Protein AF-A0A973D9Y8-F1 (afdb_monomer_lite)

pLDDT: mean 79.48, std 11.74, range [51.31, 90.44]

Structure (mmCIF, N/CA/C/O backbone):
data_AF-A0A973D9Y8-F1
#
_entry.id   AF-A0A973D9Y8-F1
#
loop_
_atom_site.group_PDB
_atom_site.id
_atom_site.type_symbol
_atom_site.label_atom_id
_atom_site.label_alt_id
_atom_site.label_comp_id
_atom_site.label_asym_id
_atom_site.label_entity_id
_atom_site.label_seq_id
_atom_site.pdbx_PDB_ins_code
_atom_site.Cartn_x
_atom_site.Cartn_y
_atom_site.Cartn_z
_atom_site.occupancy
_atom_site.B_iso_or_equiv
_atom_site.auth_seq_id
_atom_site.auth_comp_id
_atom_site.auth_asym_id
_atom_site.auth_atom_id
_atom_site.pdbx_PDB_model_num
ATOM 1 N N . MET A 1 1 ? 16.148 1.231 -0.078 1.00 51.91 1 MET A N 1
ATOM 2 C CA . MET A 1 1 ? 15.045 1.792 -0.895 1.00 51.91 1 MET A CA 1
ATOM 3 C C . MET A 1 1 ? 14.053 2.484 0.030 1.00 51.91 1 MET A C 1
ATOM 5 O O . MET A 1 1 ? 13.280 1.811 0.692 1.00 51.91 1 MET A O 1
ATOM 9 N N . VAL A 1 2 ? 14.075 3.816 0.103 1.00 51.44 2 VAL A N 1
ATOM 10 C CA . VAL A 1 2 ? 13.238 4.608 1.035 1.00 51.44 2 VAL A CA 1
ATOM 11 C C . VAL A 1 2 ? 11.726 4.440 0.772 1.00 51.44 2 VAL A C 1
ATOM 13 O O . VAL A 1 2 ? 10.900 4.701 1.645 1.00 51.44 2 VAL A O 1
ATOM 16 N N . THR A 1 3 ? 11.344 3.981 -0.423 1.00 64.81 3 THR A N 1
ATOM 17 C CA . THR A 1 3 ? 9.943 3.785 -0.819 1.00 64.81 3 THR A CA 1
ATOM 18 C C . THR A 1 3 ? 9.307 2.567 -0.153 1.00 64.81 3 THR A C 1
ATOM 20 O O . THR A 1 3 ? 8.195 2.678 0.356 1.00 64.81 3 THR A O 1
ATOM 23 N N . SER A 1 4 ? 10.008 1.431 -0.101 1.00 74.88 4 SER A N 1
ATOM 24 C CA . SER A 1 4 ? 9.445 0.176 0.412 1.00 74.88 4 SER A CA 1
ATOM 25 C C . SER A 1 4 ? 9.126 0.266 1.903 1.00 74.88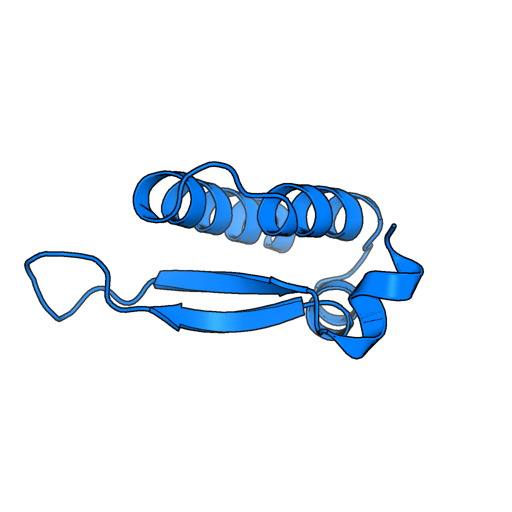 4 SER A C 1
ATOM 27 O O . SER A 1 4 ? 8.041 -0.120 2.316 1.00 74.88 4 SER A O 1
ATOM 29 N N . GLU A 1 5 ? 9.997 0.885 2.703 1.00 80.56 5 GLU A N 1
ATOM 30 C CA . GLU A 1 5 ? 9.757 1.088 4.140 1.00 80.56 5 GLU A CA 1
ATOM 31 C C . GLU A 1 5 ? 8.542 1.983 4.424 1.00 80.56 5 GLU A C 1
ATOM 33 O O . GLU A 1 5 ? 7.763 1.709 5.337 1.00 80.56 5 GLU A O 1
ATOM 38 N N . LYS A 1 6 ? 8.341 3.048 3.635 1.00 82.75 6 LYS A N 1
ATOM 39 C CA . LYS A 1 6 ? 7.174 3.934 3.781 1.00 82.75 6 LYS A CA 1
ATOM 40 C C . LYS A 1 6 ? 5.871 3.230 3.406 1.00 82.75 6 LYS A C 1
ATOM 42 O O . LYS A 1 6 ? 4.856 3.456 4.061 1.00 82.75 6 LYS A O 1
ATOM 47 N N . VAL A 1 7 ? 5.900 2.398 2.365 1.00 84.88 7 VAL A N 1
ATOM 48 C CA . VAL A 1 7 ? 4.743 1.596 1.949 1.00 84.88 7 VAL A CA 1
ATOM 49 C C . VAL A 1 7 ? 4.425 0.539 3.004 1.00 84.88 7 VAL A C 1
ATOM 51 O O . VAL A 1 7 ? 3.267 0.422 3.384 1.00 84.88 7 VAL A O 1
ATOM 54 N N . LEU A 1 8 ? 5.430 -0.158 3.542 1.00 86.69 8 LEU A N 1
ATOM 55 C CA . LEU A 1 8 ? 5.239 -1.147 4.609 1.00 86.69 8 LEU A CA 1
ATOM 56 C C . LEU A 1 8 ? 4.606 -0.523 5.860 1.00 86.69 8 LEU A C 1
ATOM 58 O O . LEU A 1 8 ? 3.591 -1.022 6.327 1.00 86.69 8 LEU A O 1
ATOM 62 N N . LYS A 1 9 ? 5.107 0.630 6.327 1.00 87.38 9 LYS A N 1
ATOM 63 C CA . LYS A 1 9 ? 4.497 1.349 7.463 1.00 87.38 9 LYS A CA 1
ATOM 64 C C . LYS A 1 9 ? 3.039 1.729 7.215 1.00 87.38 9 LYS A C 1
ATOM 66 O O . LYS A 1 9 ? 2.223 1.697 8.129 1.00 87.38 9 LYS A O 1
ATOM 71 N N . ALA A 1 10 ? 2.711 2.134 5.993 1.00 86.94 10 ALA A N 1
ATOM 72 C CA . ALA A 1 10 ? 1.343 2.481 5.641 1.00 86.94 10 ALA A CA 1
ATOM 73 C C . ALA A 1 10 ? 0.442 1.239 5.519 1.00 86.94 10 ALA A C 1
ATOM 75 O O . ALA A 1 10 ? -0.713 1.296 5.934 1.00 86.94 10 ALA A O 1
ATOM 76 N N . LEU A 1 11 ? 0.979 0.111 5.040 1.00 89.06 11 LEU A N 1
ATOM 77 C CA . LEU A 1 11 ? 0.289 -1.178 5.075 1.00 89.06 11 LEU A CA 1
ATOM 78 C C . LEU A 1 11 ? 0.038 -1.645 6.510 1.00 89.06 11 LEU A C 1
ATOM 80 O O . LEU A 1 11 ? -1.042 -2.148 6.772 1.00 89.06 11 LEU A O 1
ATOM 84 N N . ASP A 1 12 ? 0.964 -1.436 7.447 1.00 90.06 12 ASP A N 1
ATOM 85 C CA . ASP A 1 12 ? 0.743 -1.790 8.856 1.00 90.06 12 ASP A CA 1
ATOM 86 C C . ASP A 1 12 ? -0.429 -1.009 9.467 1.00 90.06 12 ASP A C 1
ATOM 88 O O . ASP A 1 12 ? -1.211 -1.561 10.237 1.00 90.06 12 ASP A O 1
ATOM 92 N N . ILE A 1 13 ? -0.581 0.271 9.106 1.00 87.94 13 ILE A N 1
ATOM 93 C CA . ILE A 1 13 ? -1.745 1.077 9.506 1.00 87.94 13 ILE A CA 1
ATOM 94 C C . ILE A 1 13 ? -3.011 0.514 8.861 1.00 87.94 13 ILE A C 1
ATOM 96 O O . ILE A 1 13 ? -4.002 0.295 9.548 1.00 87.94 13 ILE A O 1
ATOM 100 N N . GLN A 1 14 ? -2.969 0.218 7.563 1.00 88.88 14 GLN A N 1
ATOM 101 C CA . GLN A 1 14 ? -4.105 -0.370 6.859 1.00 88.88 14 GLN A CA 1
ATOM 102 C C . GLN A 1 14 ? -4.521 -1.729 7.453 1.00 88.88 14 GLN A C 1
ATOM 104 O O . GLN A 1 14 ? -5.710 -1.965 7.622 1.00 88.88 14 GLN A O 1
ATOM 109 N N . ILE A 1 15 ? -3.573 -2.589 7.849 1.00 90.44 15 ILE A N 1
ATOM 110 C CA . ILE A 1 15 ? -3.847 -3.867 8.531 1.00 90.44 15 ILE A CA 1
ATOM 111 C C . ILE A 1 15 ? -4.539 -3.635 9.878 1.00 90.44 15 ILE A C 1
ATOM 113 O O . ILE A 1 15 ? -5.428 -4.399 10.241 1.00 90.44 15 ILE A O 1
ATOM 117 N N . LYS A 1 16 ? -4.152 -2.596 10.628 1.00 87.62 16 LYS A N 1
ATOM 118 C CA . LYS A 1 16 ? -4.798 -2.270 11.908 1.00 87.62 16 LYS A CA 1
ATOM 119 C C . LYS A 1 16 ? -6.251 -1.820 11.739 1.00 87.62 16 LYS A C 1
ATOM 121 O O . LYS A 1 16 ? -7.062 -2.133 12.601 1.00 87.62 16 LYS A O 1
ATOM 126 N N . GLU A 1 17 ? -6.563 -1.114 10.653 1.00 85.75 17 GLU A N 1
ATOM 127 C CA . GLU A 1 17 ? -7.901 -0.558 10.400 1.00 85.75 17 GLU A CA 1
ATOM 128 C C . GLU A 1 17 ? -8.833 -1.531 9.648 1.00 85.75 17 GLU A C 1
ATOM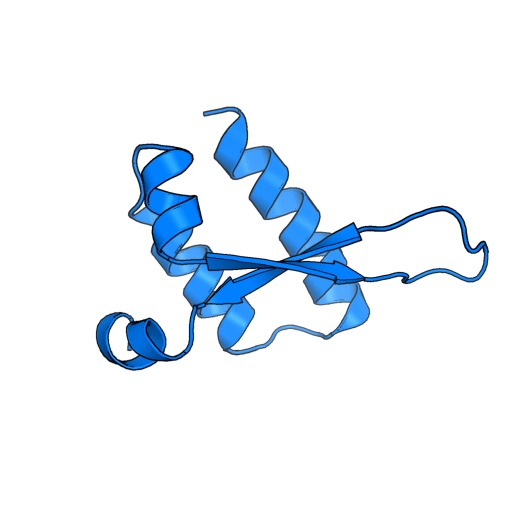 130 O O . GLU A 1 17 ? -10.010 -1.634 9.981 1.00 85.75 17 GLU A O 1
ATOM 135 N N . GLU A 1 18 ? -8.335 -2.252 8.636 1.00 84.88 18 GLU A N 1
ATOM 136 C CA . GLU A 1 18 ? -9.132 -3.152 7.775 1.00 84.88 18 GLU A CA 1
ATOM 137 C C . GLU A 1 18 ? -8.959 -4.644 8.107 1.00 84.88 18 GLU A C 1
ATOM 139 O O . GLU A 1 18 ? -9.716 -5.479 7.610 1.00 84.88 18 GLU A O 1
ATOM 144 N N . GLY A 1 19 ? -7.960 -5.000 8.919 1.00 85.50 19 GLY A N 1
ATOM 145 C CA . GLY A 1 19 ? -7.502 -6.380 9.081 1.00 85.50 19 GLY A CA 1
ATOM 146 C C . GLY A 1 19 ? -6.591 -6.842 7.937 1.00 85.50 19 GLY A C 1
ATOM 147 O O . GLY A 1 19 ? -6.352 -6.135 6.956 1.00 85.50 19 GLY A O 1
ATOM 148 N N . GLU A 1 20 ? -6.043 -8.056 8.049 1.00 85.75 20 GLU A N 1
ATOM 149 C CA . GLU A 1 20 ? -5.204 -8.618 6.986 1.00 85.75 20 GLU A CA 1
ATOM 150 C C . GLU A 1 20 ? -6.064 -9.169 5.840 1.00 85.75 20 GLU A 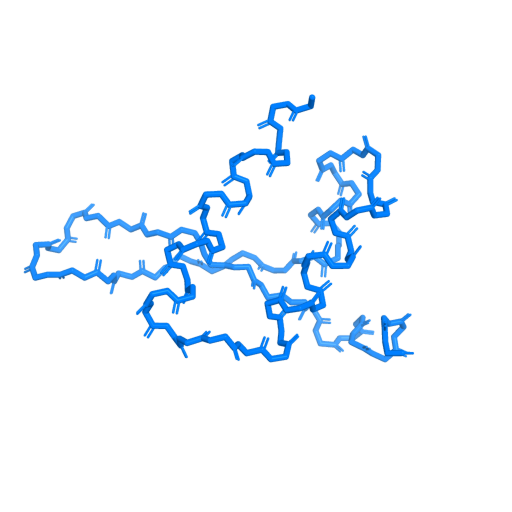C 1
ATOM 152 O O . GLU A 1 20 ? -6.599 -10.276 5.904 1.00 85.75 20 GLU A O 1
ATOM 157 N N . THR A 1 21 ? -6.183 -8.380 4.773 1.00 88.19 21 THR A N 1
ATOM 158 C CA . THR A 1 21 ? -6.955 -8.723 3.573 1.00 88.19 21 THR A CA 1
ATOM 159 C C . THR A 1 21 ? -6.084 -9.334 2.472 1.00 88.19 21 THR A C 1
ATOM 161 O O . THR A 1 21 ? -4.862 -9.169 2.432 1.00 88.19 21 THR A O 1
ATOM 164 N N . GLU A 1 22 ? -6.717 -10.016 1.515 1.00 85.38 22 GLU A N 1
ATOM 165 C CA . GLU A 1 22 ? -6.041 -10.542 0.322 1.00 85.38 22 GLU A CA 1
ATOM 166 C C . GLU A 1 22 ? -5.346 -9.433 -0.482 1.00 85.38 22 GLU A C 1
ATOM 168 O O . GLU A 1 22 ? -4.211 -9.597 -0.928 1.00 85.38 22 GLU A O 1
ATOM 173 N N . ASN A 1 23 ? -5.971 -8.257 -0.580 1.00 87.19 23 ASN A N 1
ATOM 174 C CA . ASN A 1 23 ? -5.379 -7.098 -1.239 1.00 87.19 23 ASN A CA 1
ATOM 175 C C . ASN A 1 23 ? -4.037 -6.695 -0.606 1.00 87.19 23 ASN A C 1
ATOM 177 O O . ASN A 1 23 ? -3.078 -6.433 -1.327 1.00 87.19 23 ASN A O 1
ATOM 181 N N . ILE A 1 24 ? -3.931 -6.704 0.725 1.00 88.88 24 ILE A N 1
ATOM 182 C CA . ILE A 1 24 ? -2.681 -6.375 1.427 1.00 88.88 24 ILE A CA 1
ATOM 183 C C . ILE A 1 24 ? -1.584 -7.391 1.090 1.00 88.88 24 ILE A C 1
ATOM 185 O O . ILE A 1 24 ? -0.436 -7.004 0.854 1.00 88.88 24 ILE A O 1
ATOM 189 N N . ARG A 1 25 ? -1.927 -8.683 0.993 1.00 88.44 25 ARG A N 1
ATOM 190 C CA . ARG A 1 25 ? -0.980 -9.729 0.567 1.00 88.44 25 ARG A CA 1
ATOM 191 C C . ARG A 1 25 ? -0.495 -9.499 -0.863 1.00 88.44 25 ARG A C 1
ATOM 193 O O . ARG A 1 25 ? 0.707 -9.578 -1.115 1.00 88.44 25 ARG A O 1
ATOM 200 N N . LEU A 1 26 ? -1.400 -9.157 -1.779 1.00 86.81 26 LEU A N 1
ATOM 201 C CA . LEU A 1 26 ? -1.050 -8.849 -3.167 1.00 86.81 26 LEU A CA 1
ATOM 202 C C . LEU A 1 26 ? -0.158 -7.603 -3.264 1.00 86.81 26 LEU A C 1
ATOM 204 O O . LEU A 1 26 ? 0.833 -7.623 -3.990 1.00 86.81 26 LEU A O 1
ATOM 208 N N . VAL A 1 27 ? -0.440 -6.549 -2.490 1.00 88.56 27 VAL A N 1
ATOM 2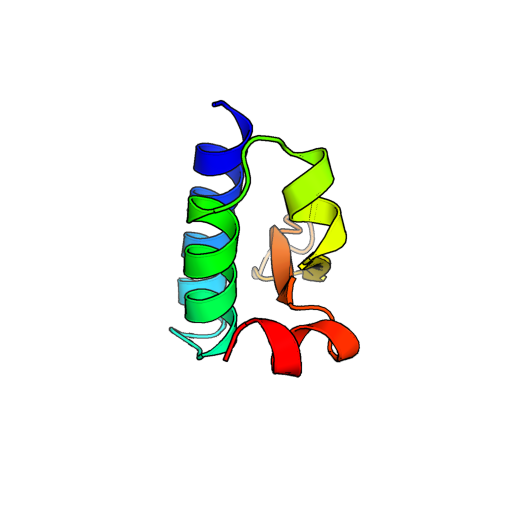09 C CA . VAL A 1 27 ? 0.411 -5.348 -2.442 1.00 88.56 27 VAL A CA 1
ATOM 210 C C . VAL A 1 27 ? 1.810 -5.682 -1.918 1.00 88.56 27 VAL A C 1
ATOM 212 O O . VAL A 1 27 ? 2.789 -5.234 -2.512 1.00 88.56 27 VAL A O 1
ATOM 215 N N . LYS A 1 28 ? 1.932 -6.508 -0.866 1.00 87.81 28 LYS A N 1
ATOM 216 C CA . LYS A 1 28 ? 3.234 -6.992 -0.365 1.00 87.81 28 LYS A CA 1
ATOM 217 C C . LYS A 1 28 ? 3.995 -7.782 -1.444 1.00 87.81 28 LYS A C 1
ATOM 219 O O . LYS A 1 28 ? 5.184 -7.534 -1.644 1.00 87.81 28 LYS A O 1
ATOM 224 N N . LYS A 1 29 ? 3.313 -8.677 -2.174 1.00 86.62 29 LYS A N 1
ATOM 225 C CA . LYS A 1 29 ? 3.892 -9.456 -3.287 1.00 86.62 29 LYS A CA 1
ATOM 226 C C . LYS A 1 29 ? 4.416 -8.527 -4.384 1.00 86.62 29 LYS A C 1
ATOM 228 O O . LYS A 1 29 ? 5.600 -8.578 -4.704 1.00 86.62 29 LYS A O 1
ATOM 233 N N . VAL A 1 30 ? 3.589 -7.610 -4.885 1.00 86.62 30 VAL A N 1
ATOM 234 C CA . VAL A 1 30 ? 3.987 -6.629 -5.912 1.00 86.62 30 VAL A CA 1
ATOM 235 C C . VAL A 1 30 ? 5.152 -5.760 -5.440 1.00 86.62 30 VAL A C 1
ATOM 237 O O . VAL A 1 30 ? 6.116 -5.582 -6.179 1.00 86.62 30 VAL A O 1
ATOM 240 N N . LEU A 1 31 ? 5.120 -5.282 -4.193 1.00 87.00 31 LEU A N 1
ATOM 241 C CA . LEU A 1 31 ? 6.192 -4.460 -3.632 1.00 87.00 31 LEU A CA 1
ATOM 242 C C . LEU A 1 31 ? 7.550 -5.178 -3.643 1.00 87.00 31 LEU A C 1
ATOM 244 O O . LEU A 1 31 ? 8.564 -4.529 -3.883 1.00 87.00 31 LEU A O 1
ATOM 248 N N . SER A 1 32 ? 7.575 -6.497 -3.419 1.00 85.06 32 SER A N 1
ATOM 249 C CA . SER A 1 32 ? 8.810 -7.295 -3.480 1.00 85.06 32 SER A CA 1
ATOM 250 C C . SER A 1 32 ? 9.365 -7.477 -4.899 1.00 85.06 32 SER A C 1
ATOM 252 O O . SER A 1 32 ? 10.563 -7.697 -5.063 1.00 85.06 32 SER A O 1
ATOM 254 N N . HIS A 1 33 ? 8.517 -7.349 -5.924 1.00 83.62 33 HIS A N 1
ATOM 255 C CA . HIS A 1 33 ? 8.902 -7.488 -7.329 1.00 83.62 33 HIS A CA 1
ATOM 256 C C . HIS A 1 33 ? 9.249 -6.153 -8.006 1.00 83.62 33 HIS A C 1
ATOM 258 O O . HIS A 1 33 ? 9.931 -6.152 -9.032 1.00 83.62 33 HIS A O 1
ATOM 264 N N . CYS A 1 34 ? 8.815 -5.018 -7.452 1.00 83.31 34 CYS A N 1
ATOM 265 C CA . CYS A 1 34 ? 9.103 -3.696 -8.008 1.00 83.31 34 CYS A CA 1
ATOM 266 C C . CYS A 1 34 ? 10.496 -3.188 -7.605 1.00 83.31 34 CYS A C 1
ATOM 268 O O . CYS A 1 34 ? 10.853 -3.147 -6.427 1.00 83.31 34 CYS A O 1
ATOM 270 N N . LYS A 1 35 ? 11.267 -2.708 -8.587 1.00 80.44 35 LYS A N 1
ATOM 271 C CA . LYS A 1 35 ? 12.595 -2.105 -8.386 1.00 80.44 35 LYS A CA 1
ATOM 272 C C . LYS A 1 35 ? 12.530 -0.593 -8.213 1.00 80.44 35 LYS A C 1
ATOM 274 O O . LYS A 1 35 ? 13.470 0.015 -7.706 1.00 80.44 35 LYS A O 1
ATOM 279 N N . THR A 1 36 ? 11.440 0.039 -8.635 1.00 82.38 36 THR A N 1
ATOM 280 C CA . THR A 1 36 ? 11.273 1.489 -8.509 1.00 82.38 36 THR A CA 1
ATOM 281 C C . THR A 1 36 ? 9.920 1.863 -7.920 1.00 82.38 36 THR A C 1
ATOM 283 O O . THR A 1 36 ? 8.940 1.123 -8.001 1.00 82.38 36 THR A O 1
ATOM 286 N N . ALA A 1 37 ? 9.856 3.063 -7.335 1.00 81.56 37 ALA A N 1
ATOM 287 C CA . ALA A 1 37 ? 8.598 3.632 -6.859 1.00 81.56 37 ALA A CA 1
ATOM 288 C C . ALA A 1 37 ? 7.579 3.789 -7.997 1.00 81.56 37 ALA A C 1
ATOM 290 O O . ALA A 1 37 ? 6.388 3.581 -7.790 1.00 81.56 37 ALA A O 1
ATOM 291 N N . ASN A 1 38 ? 8.053 4.141 -9.193 1.00 83.75 38 ASN A N 1
ATOM 292 C CA . ASN A 1 38 ? 7.196 4.374 -10.347 1.00 83.75 38 ASN A CA 1
ATOM 293 C C . ASN A 1 38 ? 6.547 3.075 -10.844 1.00 83.75 38 ASN A C 1
ATOM 295 O O . ASN A 1 38 ? 5.347 3.048 -11.095 1.00 83.75 38 ASN A O 1
ATOM 299 N N . GLU A 1 39 ? 7.316 1.983 -10.903 1.00 84.00 39 GLU A N 1
ATOM 300 C CA . GLU A 1 39 ? 6.779 0.649 -11.195 1.00 84.00 39 GLU A CA 1
ATOM 301 C C . GLU A 1 39 ? 5.682 0.276 -10.204 1.00 84.00 39 GLU A C 1
ATOM 303 O O . GLU A 1 39 ? 4.580 -0.062 -10.619 1.00 84.00 39 GLU A O 1
ATOM 308 N N . PHE A 1 40 ? 5.939 0.420 -8.903 1.00 85.50 40 PHE A N 1
ATOM 309 C CA . PHE A 1 40 ? 4.954 0.102 -7.873 1.00 85.50 40 PHE A CA 1
ATOM 310 C C . PHE A 1 40 ? 3.650 0.896 -8.050 1.00 85.50 40 PHE A C 1
ATOM 312 O O . PHE A 1 40 ? 2.567 0.311 -8.062 1.00 85.50 40 PHE A O 1
ATOM 319 N N . MET A 1 41 ? 3.745 2.210 -8.278 1.00 85.44 41 MET A N 1
ATOM 320 C CA . MET A 1 41 ? 2.592 3.094 -8.503 1.00 85.44 41 MET A CA 1
ATOM 321 C C . MET A 1 41 ? 1.798 2.765 -9.780 1.00 85.44 41 MET A C 1
ATOM 323 O O . MET A 1 41 ? 0.618 3.110 -9.884 1.00 85.44 41 MET A O 1
ATOM 327 N N . ASN A 1 42 ? 2.397 2.062 -10.745 1.00 86.12 42 ASN A N 1
ATOM 328 C CA . ASN A 1 42 ? 1.654 1.557 -11.897 1.00 86.12 42 ASN A CA 1
ATOM 329 C C . ASN A 1 42 ? 0.714 0.409 -11.513 1.00 86.12 42 ASN A C 1
ATOM 331 O O . ASN A 1 42 ? -0.378 0.334 -12.079 1.00 86.12 42 ASN A O 1
ATOM 335 N N . PHE A 1 43 ? 1.076 -0.412 -10.523 1.00 85.25 43 PHE A N 1
ATOM 336 C CA . PHE A 1 43 ? 0.272 -1.553 -10.074 1.00 85.25 43 PHE A CA 1
ATOM 337 C C . PHE A 1 43 ? -0.780 -1.203 -9.022 1.00 85.25 43 PHE A C 1
ATOM 339 O O . PHE A 1 43 ? -1.847 -1.822 -8.972 1.00 85.25 43 PHE A O 1
ATOM 346 N N . VAL A 1 44 ? -0.496 -0.202 -8.189 1.00 89.06 44 VAL A N 1
ATOM 347 C CA . VAL A 1 44 ? -1.370 0.174 -7.076 1.00 89.06 44 VAL A CA 1
ATOM 348 C C . VAL A 1 44 ? -2.165 1.443 -7.356 1.00 89.06 44 VAL A C 1
ATOM 350 O O . VAL A 1 44 ? -1.721 2.379 -8.016 1.00 89.06 44 VAL A O 1
ATOM 353 N N . A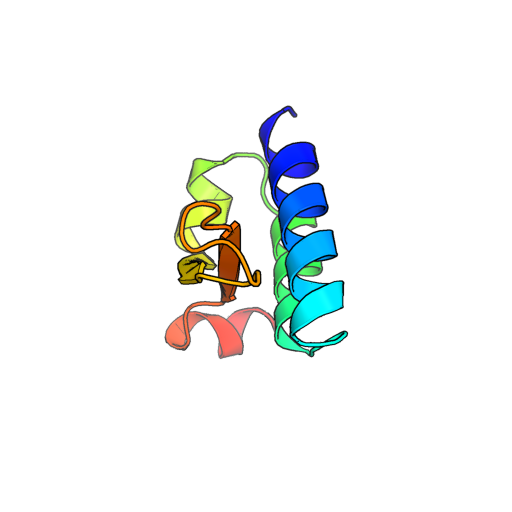RG A 1 45 ? -3.367 1.485 -6.806 1.00 89.19 45 ARG A N 1
ATOM 354 C CA . ARG A 1 45 ? -4.161 2.675 -6.559 1.00 89.19 45 ARG A CA 1
ATOM 355 C C . ARG A 1 45 ? -3.936 3.102 -5.110 1.00 89.19 45 ARG A C 1
ATOM 357 O O . ARG A 1 45 ? -3.922 2.262 -4.213 1.00 89.19 45 ARG A O 1
ATOM 364 N N . VAL A 1 46 ? -3.772 4.403 -4.897 1.00 88.94 46 VAL A N 1
ATOM 365 C CA . VAL A 1 46 ? -3.642 4.991 -3.561 1.00 88.94 46 VAL A CA 1
ATOM 366 C C . VAL A 1 46 ? -4.919 5.742 -3.239 1.00 88.94 46 VAL A C 1
ATOM 368 O O . VAL A 1 46 ? -5.257 6.691 -3.943 1.00 88.94 46 VAL A O 1
ATOM 371 N N . ASP A 1 47 ? -5.587 5.347 -2.163 1.00 87.62 47 ASP A N 1
ATOM 372 C CA . ASP A 1 47 ? -6.714 6.090 -1.612 1.00 87.62 47 ASP A CA 1
ATOM 373 C C . ASP A 1 47 ? -6.300 6.721 -0.277 1.00 87.62 47 ASP A C 1
ATOM 375 O O . ASP A 1 47 ? -5.576 6.127 0.524 1.00 87.62 47 ASP A O 1
ATOM 379 N N . PHE A 1 48 ? -6.759 7.945 -0.027 1.00 85.25 48 PHE A N 1
ATOM 380 C CA . PHE A 1 48 ? -6.550 8.619 1.251 1.00 85.25 48 PHE A CA 1
ATOM 381 C C . PHE A 1 48 ? -7.769 8.388 2.128 1.00 85.25 48 PHE A C 1
ATOM 383 O O . PHE A 1 48 ? -8.867 8.851 1.813 1.00 85.25 48 PHE A O 1
ATOM 390 N N . LYS A 1 49 ? -7.578 7.668 3.230 1.00 81.69 49 LYS A N 1
ATOM 391 C CA . LYS A 1 49 ? -8.647 7.375 4.179 1.00 81.69 49 LYS A CA 1
ATOM 392 C C . LYS A 1 49 ? -8.423 8.153 5.469 1.00 81.69 49 LYS A C 1
ATOM 394 O O . LYS A 1 49 ? -7.297 8.286 5.953 1.00 81.69 49 LYS A O 1
ATOM 399 N N . ARG A 1 50 ? -9.516 8.688 6.010 1.00 70.44 50 ARG A N 1
ATOM 400 C CA . ARG A 1 50 ? -9.551 9.317 7.330 1.00 70.44 50 ARG A CA 1
ATOM 401 C C . ARG A 1 50 ? -9.913 8.239 8.343 1.00 70.44 50 ARG A C 1
ATOM 403 O O . ARG A 1 50 ? -11.075 7.859 8.417 1.00 70.44 50 ARG A O 1
ATOM 410 N N . TYR A 1 51 ? -8.921 7.757 9.079 1.00 64.25 51 TYR A N 1
ATOM 411 C CA . TYR A 1 51 ? -9.103 6.834 10.196 1.00 64.25 51 TYR A CA 1
ATOM 412 C C . TYR A 1 51 ? -8.499 7.486 11.445 1.00 64.25 51 TYR A C 1
ATOM 414 O O . TYR A 1 51 ? -7.347 7.915 11.419 1.00 64.25 51 TYR A O 1
ATOM 422 N N . GLY A 1 52 ? -9.318 7.660 12.489 1.00 56.69 52 GLY A N 1
ATOM 423 C CA . GLY A 1 52 ? -8.977 8.363 13.734 1.00 56.69 52 GLY A CA 1
ATOM 424 C C . GLY A 1 52 ? -10.102 9.277 14.250 1.00 56.69 52 GLY A C 1
ATOM 425 O O . GLY A 1 52 ? -10.828 9.884 13.466 1.00 56.69 52 GLY A O 1
ATOM 426 N N . GLN A 1 53 ? -10.241 9.402 15.579 1.00 53.59 53 GLN A N 1
ATOM 427 C CA . GLN A 1 53 ? -11.224 10.298 16.225 1.00 53.59 53 GLN A CA 1
ATOM 428 C C . GLN A 1 53 ? -10.922 11.794 16.003 1.00 53.59 53 GLN A C 1
ATOM 430 O O . GLN A 1 53 ? -11.826 12.623 16.068 1.00 53.59 53 GLN A O 1
ATOM 435 N N . ALA A 1 54 ? -9.667 12.149 15.709 1.00 55.19 54 ALA A N 1
ATOM 436 C CA . ALA A 1 54 ? -9.265 13.501 15.336 1.00 55.19 54 ALA A CA 1
ATOM 437 C C . ALA A 1 54 ? -9.124 13.594 13.807 1.00 55.19 54 ALA A C 1
ATOM 439 O O . ALA A 1 54 ? -8.218 13.013 13.214 1.00 55.19 54 ALA A O 1
ATOM 440 N N . SER A 1 55 ? -10.009 14.361 13.169 1.00 55.34 55 SER A N 1
ATOM 441 C CA . SER A 1 55 ? -10.251 14.471 11.715 1.00 55.34 55 SER A CA 1
ATOM 442 C C . SER A 1 55 ? -9.072 14.893 10.813 1.00 55.34 55 SER A C 1
ATOM 444 O O . SER A 1 55 ? -9.262 15.124 9.613 1.00 55.34 55 SER A O 1
ATOM 446 N N . TYR A 1 56 ? -7.868 15.047 11.364 1.00 58.16 56 TYR A N 1
ATOM 447 C CA . TYR A 1 56 ? -6.721 15.671 10.699 1.00 58.16 56 TYR A CA 1
ATOM 448 C C . TYR A 1 56 ? -5.659 14.687 10.199 1.00 58.16 56 TYR A C 1
ATOM 450 O O . TYR A 1 56 ? -4.861 15.068 9.344 1.00 58.16 56 TYR A O 1
ATOM 458 N N . GLN A 1 57 ? -5.645 13.434 10.664 1.00 63.16 57 GLN A N 1
ATOM 459 C CA . GLN A 1 57 ? -4.710 12.429 10.151 1.00 63.16 57 GLN A CA 1
ATOM 460 C C . GLN A 1 57 ? -5.365 11.628 9.019 1.00 63.16 57 GLN A C 1
ATOM 462 O O . GLN A 1 57 ? -6.330 10.893 9.216 1.00 63.16 57 GLN A O 1
ATOM 467 N N . ALA A 1 58 ? -4.866 11.828 7.798 1.00 74.38 58 ALA A N 1
ATOM 468 C CA . ALA A 1 58 ? -5.220 11.020 6.638 1.00 74.38 58 ALA A CA 1
ATOM 469 C C . ALA A 1 58 ? -4.083 10.037 6.352 1.00 74.38 58 ALA A C 1
ATOM 471 O O . ALA A 1 58 ? -2.921 10.434 6.225 1.00 74.38 58 ALA A O 1
ATOM 472 N N . HIS A 1 59 ? -4.423 8.760 6.219 1.00 81.38 59 HIS A N 1
ATOM 473 C CA . HIS A 1 59 ? -3.472 7.696 5.929 1.00 81.38 59 HIS A CA 1
ATOM 474 C C . HIS A 1 59 ? -3.625 7.229 4.478 1.00 81.38 59 HIS A C 1
ATOM 476 O O . HIS A 1 59 ? -4.722 7.226 3.916 1.00 81.38 59 HIS A O 1
ATOM 482 N N . LYS A 1 60 ? -2.499 6.863 3.855 1.00 85.88 60 LYS A N 1
ATOM 483 C CA . LYS A 1 60 ? -2.466 6.313 2.494 1.00 85.88 60 LYS A CA 1
ATOM 484 C C . LYS A 1 60 ? -2.743 4.823 2.546 1.00 85.88 60 LYS A C 1
ATOM 486 O O . LYS A 1 60 ? -1.993 4.100 3.195 1.00 85.88 60 LYS A O 1
ATOM 491 N N . PHE A 1 61 ? -3.783 4.393 1.853 1.00 88.25 61 PHE A N 1
ATOM 492 C CA . PHE A 1 61 ? -4.162 2.996 1.721 1.00 88.25 61 PHE A CA 1
ATOM 493 C C . PHE A 1 61 ? -3.868 2.561 0.290 1.00 88.25 61 PHE A C 1
ATOM 495 O O . PHE A 1 61 ? -4.083 3.323 -0.658 1.00 88.25 61 PHE A O 1
ATOM 502 N N . TYR A 1 62 ? -3.331 1.356 0.140 1.00 89.38 62 TYR A N 1
ATOM 503 C CA . TYR A 1 62 ? -2.870 0.839 -1.142 1.00 89.38 62 TYR A CA 1
ATOM 504 C C . TYR A 1 62 ? -3.762 -0.316 -1.576 1.00 89.38 62 TYR A C 1
ATOM 506 O O . TYR A 1 62 ? -3.947 -1.292 -0.848 1.00 89.38 62 TYR A O 1
ATOM 514 N N . TYR A 1 63 ? -4.279 -0.226 -2.795 1.00 89.38 63 TYR A N 1
ATOM 515 C CA . TYR A 1 63 ? -5.088 -1.272 -3.409 1.00 89.38 63 TYR A CA 1
ATOM 516 C C . TYR A 1 63 ? -4.517 -1.647 -4.767 1.00 89.38 63 TYR A C 1
ATOM 518 O O . TYR A 1 63 ? -4.069 -0.781 -5.508 1.00 89.38 63 TYR A O 1
ATOM 526 N N . ILE A 1 64 ? -4.539 -2.923 -5.136 1.00 87.62 64 ILE A N 1
ATOM 527 C CA . ILE A 1 64 ? -4.181 -3.328 -6.499 1.00 87.62 64 ILE A CA 1
ATOM 528 C C . ILE A 1 64 ? -5.265 -2.835 -7.460 1.00 87.62 64 ILE A C 1
ATOM 530 O O . ILE A 1 64 ? -6.460 -3.028 -7.210 1.00 87.62 64 ILE A O 1
ATOM 534 N N . LYS A 1 65 ? -4.861 -2.199 -8.567 1.00 86.44 65 LYS A N 1
ATOM 535 C CA . LYS A 1 65 ? -5.806 -1.771 -9.609 1.00 86.44 65 LYS A CA 1
ATOM 536 C C . LYS A 1 65 ? -6.555 -2.991 -10.147 1.00 86.44 65 LYS A C 1
ATOM 538 O O . LYS A 1 65 ? -5.941 -4.010 -10.443 1.00 86.44 65 LYS A O 1
ATOM 543 N N . GLU A 1 66 ? -7.873 -2.893 -10.295 1.00 78.62 66 GLU A N 1
ATOM 544 C CA . GLU A 1 66 ? -8.725 -4.059 -10.581 1.00 78.62 66 GLU A CA 1
ATOM 545 C C . GLU A 1 66 ? -8.342 -4.810 -11.857 1.00 78.62 66 GLU A C 1
ATOM 547 O O . GLU A 1 66 ? -8.279 -6.034 -11.844 1.00 78.62 66 GLU A O 1
ATOM 552 N N . HIS A 1 67 ? -7.971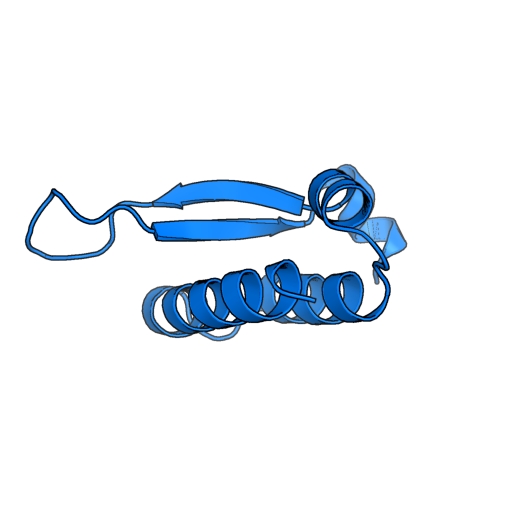 -4.088 -12.916 1.00 75.88 67 HIS A N 1
ATOM 553 C CA . HIS A 1 67 ? -7.510 -4.679 -14.176 1.00 75.88 67 HIS A CA 1
ATOM 554 C C . HIS A 1 67 ? -6.163 -5.416 -14.065 1.00 75.88 67 HIS A C 1
ATOM 556 O O . HIS A 1 67 ? -5.807 -6.168 -14.963 1.00 75.88 67 HIS A O 1
ATOM 562 N N . LEU A 1 68 ? -5.413 -5.218 -12.975 1.00 72.06 68 LEU A N 1
ATOM 563 C CA . LEU A 1 68 ? -4.144 -5.898 -12.706 1.00 72.06 68 LEU A CA 1
ATOM 564 C C . LEU A 1 68 ? -4.294 -7.038 -11.702 1.00 72.06 68 LEU A C 1
ATOM 566 O O . LEU A 1 68 ? -3.379 -7.846 -11.583 1.00 72.06 68 LEU A O 1
ATOM 570 N N . LYS A 1 69 ? -5.437 -7.155 -11.009 1.00 66.75 69 LYS A N 1
ATOM 571 C CA . LYS A 1 69 ? -5.672 -8.255 -10.060 1.00 66.75 69 LYS A CA 1
ATOM 572 C C . LYS A 1 69 ? -5.502 -9.618 -10.742 1.00 66.75 69 LYS A C 1
ATOM 574 O O . LYS A 1 69 ? -4.842 -10.479 -10.181 1.00 66.75 69 LYS A O 1
ATOM 579 N N . GLY A 1 70 ? -5.977 -9.770 -11.981 1.00 61.00 70 GLY A N 1
ATOM 580 C CA . GLY A 1 70 ? -5.837 -11.010 -12.760 1.00 61.00 70 GLY A CA 1
ATOM 581 C C . GLY A 1 70 ? -4.414 -11.358 -13.225 1.00 61.00 70 GLY A C 1
ATOM 582 O O . GLY A 1 70 ? -4.200 -12.475 -13.672 1.00 61.00 70 GLY A O 1
ATOM 583 N N . LEU A 1 71 ? -3.447 -10.437 -13.127 1.00 61.78 71 LEU A N 1
ATOM 584 C CA . LEU A 1 71 ? -2.037 -10.686 -13.471 1.00 61.78 71 LEU A CA 1
ATOM 585 C C . LEU A 1 71 ? -1.177 -11.050 -12.250 1.00 61.78 71 LEU A C 1
ATOM 587 O O . LEU A 1 71 ? -0.044 -11.495 -12.410 1.00 61.78 71 LEU A O 1
ATOM 591 N N . VAL A 1 72 ? -1.677 -10.789 -11.036 1.00 57.41 72 VAL A N 1
ATOM 592 C CA . VAL A 1 72 ? -0.923 -10.955 -9.779 1.00 57.41 72 VAL A CA 1
ATOM 593 C C . VAL A 1 72 ? -1.306 -12.251 -9.042 1.00 57.41 72 VAL A C 1
ATOM 595 O O . VAL A 1 72 ? -0.506 -12.730 -8.224 1.00 57.41 72 VAL A O 1
ATOM 598 N N . VAL A 1 73 ? -2.493 -12.807 -9.336 1.00 51.31 73 VAL A N 1
ATOM 599 C CA . VAL A 1 73 ? -2.981 -14.114 -8.848 1.00 51.31 73 VAL A CA 1
ATOM 600 C C . VAL A 1 73 ? -2.160 -15.243 -9.457 1.00 51.31 73 VAL A C 1
ATOM 602 O O . VAL A 1 73 ? -2.113 -15.331 -10.701 1.00 51.31 73 VAL A O 1
#

Sequence (73 aa):
MVTSEKVLKALDIQIKEEGETENIRLVKKVLSHCKTANEFMNFVRVDFKRYGQASYQAHKFYYIKEHLKGLVV

Secondary structure (DSSP, 8-state):
-HHHHHHHHHHHHHHHHH-S-HHHHHHHHHHHH-SSHHHHHHHEEEEEEE-SSSTT-EEEEEEE-HHHHHHH-

Foldseek 3Di:
DVLLVLVVVLLVVVCVVVNDDPQSVLLVQQSVVDPDPVSSCVQWDWDWDQDDPDRPDTGTDIGGDPVCVVVSD

Radius of gyration: 12.32 Å; chains: 1; bounding box: 26×30×30 Å